Protein AF-A0A849DE37-F1 (afdb_monomer)

Radius of gyration: 48.54 Å; Cα contacts (8 Å, |Δi|>4): 69; chains: 1; bounding box: 101×63×126 Å

pLDDT: mean 85.24, std 14.38, range [48.41, 97.56]

Secondary structure (DSSP, 8-state):
--SSHHHHSTTGGGSSSSTT---PPPP---------------PPTTS------SS--EEEEE---TT----TT---EEEE-HHHHHHHHHHHHHHHHHHHHHHHHHHHHHHHHTTSS-HHHHHHHHHHHHHHHHHHHH--

Nearest PDB structures (foldseek):
  3lnn-assembly2_B  TM=8.559E-01  e=2.645E-02  Cupriavidus metallidurans CH34
  4l8j-assembly1_A-2  TM=6.903E-01  e=1.596E-02  Bacteroides eggerthii DSM 20697
  2v4d-assembly1_E  TM=7.225E-01  e=9.966E-02  Pseudomonas aeruginosa
  4dk1-assembly1_B  TM=6.544E-01  e=4.974E-02  Aggregatibacter actinomycetemcomitans
  3lnn-assembly1_A  TM=7.239E-01  e=1.652E-01  Cupriavidus metallidurans CH34

Structure (mmCIF, N/CA/C/O backbone):
data_AF-A0A849DE37-F1
#
_entry.id   AF-A0A849DE37-F1
#
loop_
_atom_site.group_PDB
_atom_site.id
_atom_site.type_symbol
_atom_site.label_atom_id
_atom_site.label_alt_id
_atom_site.label_comp_id
_atom_site.label_asym_id
_atom_site.label_entity_id
_atom_site.label_seq_id
_atom_site.pdbx_PDB_ins_code
_atom_site.Cartn_x
_atom_site.Cartn_y
_atom_site.Cartn_z
_atom_site.occupancy
_atom_site.B_iso_or_equiv
_atom_site.auth_seq_id
_atom_site.auth_comp_id
_atom_site.auth_asym_id
_atom_site.auth_atom_id
_atom_site.pdbx_PDB_model_num
ATOM 1 N N . MET A 1 1 ? 70.680 51.618 -89.857 1.00 48.41 1 MET A N 1
ATOM 2 C CA . MET A 1 1 ? 69.234 51.426 -89.588 1.00 48.41 1 MET A CA 1
ATOM 3 C C . MET A 1 1 ? 69.040 50.233 -88.655 1.00 48.41 1 MET A C 1
ATOM 5 O O . MET A 1 1 ? 68.414 49.244 -88.991 1.00 48.41 1 MET A O 1
ATOM 9 N N . THR A 1 2 ? 69.638 50.325 -87.471 1.00 51.25 2 THR A N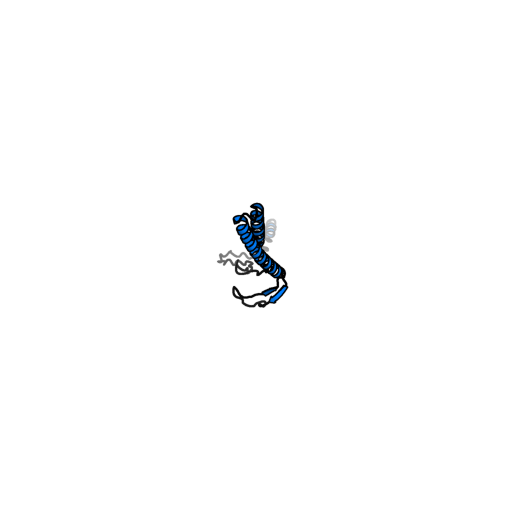 1
ATOM 10 C CA . THR A 1 2 ? 69.887 49.200 -86.547 1.00 51.25 2 THR A CA 1
ATOM 11 C C . THR A 1 2 ? 69.085 49.342 -85.247 1.00 51.25 2 THR A C 1
ATOM 13 O O . THR A 1 2 ? 69.214 48.535 -84.338 1.00 51.25 2 THR A O 1
ATOM 16 N N . LYS A 1 3 ? 68.243 50.383 -85.158 1.00 51.34 3 LYS A N 1
ATOM 17 C CA . LYS A 1 3 ? 67.526 50.782 -83.939 1.00 51.34 3 LYS A CA 1
ATOM 18 C C . LYS A 1 3 ? 66.139 50.144 -83.783 1.00 51.34 3 LYS A C 1
ATOM 20 O O . LYS A 1 3 ? 65.646 50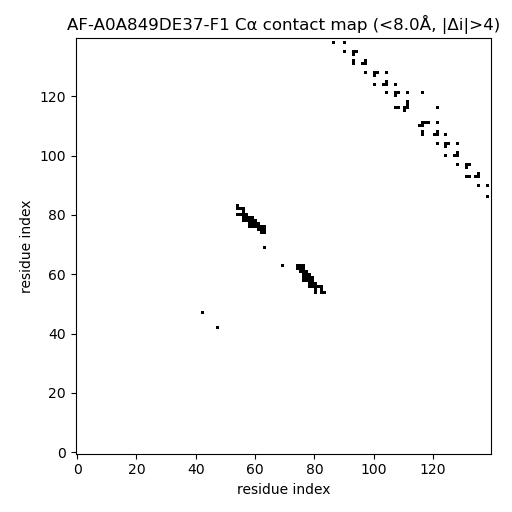.080 -82.668 1.00 51.34 3 LYS A O 1
ATOM 25 N N . TYR A 1 4 ? 65.537 49.638 -84.863 1.00 56.75 4 TYR A N 1
ATOM 2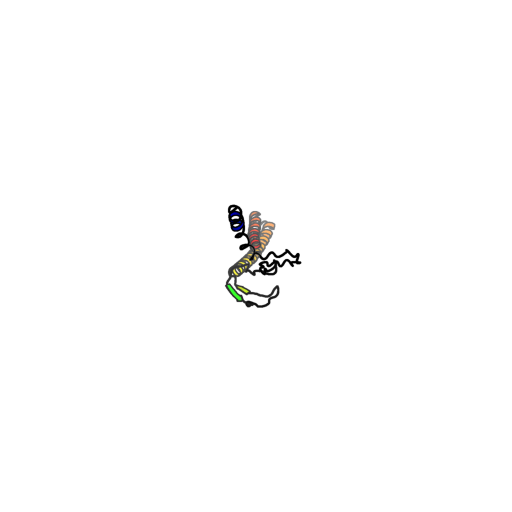6 C CA . TYR A 1 4 ? 64.184 49.060 -84.816 1.00 56.75 4 TYR A CA 1
ATOM 27 C C . TYR A 1 4 ? 64.154 47.539 -84.601 1.00 56.75 4 TYR A C 1
ATOM 29 O O . TYR A 1 4 ? 63.147 47.014 -84.141 1.00 56.75 4 TYR A O 1
ATOM 37 N N . ILE A 1 5 ? 65.260 46.830 -84.857 1.00 55.50 5 ILE A N 1
ATOM 38 C CA . ILE A 1 5 ? 65.329 45.365 -84.690 1.00 55.50 5 ILE A CA 1
ATOM 39 C C . ILE A 1 5 ? 65.444 44.974 -83.204 1.00 55.50 5 ILE A C 1
ATOM 41 O O . ILE A 1 5 ? 64.908 43.951 -82.790 1.00 55.50 5 ILE A O 1
ATOM 45 N N . LEU A 1 6 ? 66.055 45.830 -82.376 1.00 51.94 6 LEU A N 1
ATOM 46 C CA . LEU A 1 6 ? 66.204 45.615 -80.929 1.00 51.94 6 LEU A CA 1
ATOM 47 C C . LEU A 1 6 ? 64.921 45.875 -80.118 1.00 51.94 6 LEU A C 1
ATOM 49 O O . LEU A 1 6 ? 64.826 45.419 -78.984 1.00 51.94 6 LEU A O 1
ATOM 53 N N . LEU A 1 7 ? 63.927 46.572 -80.683 1.00 49.56 7 LEU A N 1
ATOM 54 C CA . LEU A 1 7 ? 62.651 46.814 -79.996 1.00 49.56 7 LEU A CA 1
ATOM 55 C C . LEU A 1 7 ? 61.659 45.648 -80.173 1.00 49.56 7 LEU A C 1
ATOM 57 O O . LEU A 1 7 ? 60.746 45.488 -79.368 1.00 49.56 7 LEU A O 1
ATOM 61 N N . LEU A 1 8 ? 61.843 44.819 -81.208 1.00 48.69 8 LEU A N 1
ATOM 62 C CA . LEU A 1 8 ? 60.926 43.722 -81.535 1.00 48.69 8 LEU A CA 1
ATOM 63 C C . LEU A 1 8 ? 61.239 42.426 -80.763 1.00 48.69 8 LEU A C 1
ATOM 65 O O . LEU A 1 8 ? 60.345 41.610 -80.552 1.00 48.69 8 LEU A O 1
ATOM 69 N N . SER A 1 9 ? 62.476 42.246 -80.285 1.00 52.31 9 SER A N 1
ATOM 70 C CA . SER A 1 9 ? 62.878 41.081 -79.479 1.00 52.31 9 SER A CA 1
ATOM 71 C C . SER A 1 9 ? 62.478 41.179 -78.002 1.00 52.31 9 SER A C 1
ATOM 73 O O . SER A 1 9 ? 62.448 40.160 -77.315 1.00 52.31 9 SER A O 1
ATOM 75 N N . LEU A 1 10 ? 62.120 42.372 -77.511 1.00 50.75 10 LEU A N 1
ATOM 76 C CA . LEU A 1 10 ? 61.727 42.580 -76.113 1.00 50.75 10 LEU A CA 1
ATOM 77 C C . LEU A 1 10 ? 60.241 42.268 -75.840 1.00 50.75 10 LEU A C 1
ATOM 79 O O . LEU A 1 10 ? 59.856 42.110 -74.686 1.00 50.75 10 LEU A O 1
ATOM 83 N N . LEU A 1 11 ? 59.404 42.141 -76.879 1.00 50.44 11 LEU A N 1
ATOM 84 C CA . LEU A 1 11 ? 57.966 41.861 -76.727 1.00 50.44 11 LEU A CA 1
ATOM 85 C C . LEU A 1 11 ? 57.599 40.366 -76.767 1.00 50.44 11 LEU A C 1
ATOM 87 O O . LEU A 1 11 ? 56.431 40.016 -76.599 1.00 50.44 11 LEU A O 1
ATOM 91 N N . PHE A 1 12 ? 58.565 39.472 -76.996 1.00 53.41 12 PHE A N 1
ATOM 92 C CA . PHE A 1 12 ? 58.291 38.050 -77.226 1.00 53.41 12 PHE A CA 1
ATOM 93 C C . PHE A 1 12 ? 58.186 37.125 -75.985 1.00 53.41 12 PHE A C 1
ATOM 95 O O . PHE A 1 12 ? 57.627 36.039 -76.150 1.00 53.41 12 PHE A O 1
ATOM 102 N N . PRO A 1 13 ? 58.610 37.465 -74.744 1.00 52.78 13 PRO A N 1
ATOM 103 C CA . PRO A 1 13 ? 58.552 36.500 -73.639 1.00 52.78 13 PRO A CA 1
ATOM 104 C C . PRO A 1 13 ? 57.200 36.433 -72.897 1.00 52.78 13 PRO A C 1
ATOM 106 O O . PRO A 1 13 ? 57.117 35.800 -71.852 1.00 52.78 13 PRO A O 1
ATOM 109 N N . LEU A 1 14 ? 56.119 37.040 -73.405 1.00 53.47 14 LEU A N 1
ATOM 110 C CA . LEU A 1 14 ? 54.811 37.052 -72.717 1.00 53.47 14 LEU A CA 1
ATOM 111 C C . LEU A 1 14 ? 53.837 35.943 -73.149 1.00 53.47 14 LEU A C 1
ATOM 113 O O . LEU A 1 14 ? 52.798 35.770 -72.518 1.00 53.47 14 LEU A O 1
ATOM 117 N N . LYS A 1 15 ? 54.148 35.159 -74.191 1.00 54.06 15 LYS A N 1
ATOM 118 C CA . LYS A 1 15 ? 53.240 34.099 -74.680 1.00 54.06 15 LYS A CA 1
ATOM 119 C C . LYS A 1 15 ? 53.456 32.716 -74.048 1.00 54.06 15 LYS A C 1
ATOM 121 O O . LYS A 1 15 ? 52.679 31.810 -74.325 1.00 54.06 15 LYS A O 1
ATOM 126 N N . GLY A 1 16 ? 54.466 32.554 -73.188 1.00 56.06 16 GLY A N 1
ATOM 127 C CA . GLY A 1 16 ? 54.824 31.263 -72.578 1.00 56.06 16 GLY A CA 1
ATOM 128 C C . GLY A 1 16 ? 54.038 30.876 -71.318 1.00 56.06 16 GLY A C 1
ATOM 129 O O . GLY A 1 16 ? 54.020 29.706 -70.963 1.00 56.06 16 GLY A O 1
ATOM 130 N N . LEU A 1 17 ? 53.358 31.822 -70.660 1.00 55.94 17 LEU A N 1
ATOM 131 C CA . LEU A 1 17 ? 52.620 31.570 -69.407 1.00 55.94 17 LEU A CA 1
ATOM 132 C C . LEU A 1 17 ? 51.120 31.283 -69.609 1.00 55.94 17 LEU A C 1
ATOM 134 O O . LEU A 1 17 ? 50.405 31.042 -68.644 1.00 55.94 17 LEU A O 1
ATOM 138 N N . ALA A 1 18 ? 50.624 31.303 -70.850 1.00 55.06 18 ALA A N 1
ATOM 139 C CA . ALA A 1 18 ? 49.194 31.151 -71.147 1.00 55.06 18 ALA A CA 1
ATOM 140 C C . ALA A 1 18 ? 48.767 29.709 -71.492 1.00 55.06 18 ALA A C 1
ATOM 142 O O . ALA A 1 18 ? 47.582 29.450 -71.676 1.00 55.06 18 ALA A O 1
ATOM 143 N N . SER A 1 19 ? 49.715 28.772 -71.605 1.00 57.75 19 SER A N 1
ATOM 144 C CA . SER A 1 19 ? 49.462 27.419 -72.131 1.00 57.75 19 SER A CA 1
ATOM 145 C C . SER A 1 19 ? 48.909 26.424 -71.104 1.00 57.75 19 SER A C 1
ATOM 147 O O . SER A 1 19 ? 48.556 25.309 -71.483 1.00 57.75 19 SER A O 1
ATOM 149 N N . GLU A 1 20 ? 48.832 26.787 -69.824 1.00 62.59 20 GLU A N 1
ATOM 150 C CA . GLU A 1 20 ? 48.420 25.862 -68.757 1.00 62.59 20 GLU A CA 1
ATOM 151 C C . GLU A 1 20 ? 47.175 26.343 -68.000 1.00 62.59 20 GLU A C 1
ATOM 153 O O . GLU A 1 20 ? 46.907 25.941 -66.873 1.00 62.59 20 GLU A O 1
ATOM 158 N N . ILE A 1 21 ? 46.372 27.206 -68.629 1.00 68.50 21 ILE A N 1
ATOM 159 C CA . ILE A 1 21 ? 45.075 27.611 -68.086 1.00 68.50 21 ILE A CA 1
ATOM 160 C C . ILE A 1 21 ? 43.992 26.895 -68.890 1.00 68.50 21 ILE A C 1
ATOM 162 O O . ILE A 1 21 ? 43.605 27.329 -69.975 1.00 68.50 21 ILE A O 1
ATOM 166 N N . LYS A 1 22 ? 43.498 25.771 -68.359 1.00 74.00 22 LYS A N 1
ATOM 167 C CA . LYS A 1 22 ? 42.270 25.145 -68.861 1.00 74.00 22 LYS A CA 1
ATOM 168 C C . LYS A 1 22 ? 41.085 26.032 -68.490 1.00 74.00 22 LYS A C 1
ATOM 170 O O . LYS A 1 22 ? 40.665 26.068 -67.338 1.00 74.00 22 LYS A O 1
ATOM 175 N N . ILE A 1 23 ? 40.566 26.760 -69.474 1.00 75.50 23 ILE A N 1
ATOM 176 C CA . ILE A 1 23 ? 39.329 27.529 -69.339 1.00 75.50 23 ILE A CA 1
ATOM 177 C C . ILE A 1 23 ? 38.171 26.613 -69.742 1.00 75.50 23 ILE A C 1
ATOM 179 O O . ILE A 1 23 ? 37.988 26.319 -70.923 1.00 75.50 23 ILE A O 1
ATOM 183 N N . GLU A 1 24 ? 37.403 26.153 -68.757 1.00 80.31 24 GLU A N 1
ATOM 184 C CA . GLU A 1 24 ? 36.171 25.389 -68.969 1.00 80.31 24 GLU A CA 1
ATOM 185 C C . GLU A 1 24 ? 34.947 26.295 -68.768 1.00 80.31 24 GLU A C 1
ATOM 187 O O . GLU A 1 24 ? 34.933 27.167 -67.897 1.00 80.31 24 GLU A O 1
ATOM 192 N N . HIS A 1 25 ? 33.921 26.116 -69.604 1.00 82.00 25 HIS A N 1
ATOM 193 C CA . HIS A 1 25 ? 32.685 26.896 -69.529 1.00 82.00 25 HIS A CA 1
ATOM 194 C C . HIS A 1 25 ? 31.751 26.303 -68.468 1.00 82.00 25 HIS A C 1
ATOM 196 O O . HIS A 1 25 ? 31.584 25.088 -68.388 1.00 82.00 25 HIS A O 1
ATOM 202 N N . ALA A 1 26 ? 31.122 27.159 -67.660 1.00 82.56 26 ALA A N 1
ATOM 203 C CA . ALA A 1 26 ? 30.179 26.720 -66.638 1.00 82.56 26 ALA A CA 1
ATOM 204 C C . ALA A 1 26 ? 28.914 26.119 -67.277 1.00 82.56 26 ALA A C 1
ATOM 206 O O . ALA A 1 26 ? 28.202 26.796 -68.019 1.00 82.56 26 ALA A O 1
ATOM 207 N N . GLU A 1 27 ? 28.613 24.861 -66.956 1.00 84.69 27 GLU A N 1
ATOM 208 C CA . GLU A 1 27 ? 27.393 24.174 -67.385 1.00 84.69 27 GLU A CA 1
ATOM 209 C C . GLU A 1 27 ? 26.374 24.113 -66.242 1.00 84.69 27 GLU A C 1
ATOM 211 O O . GLU A 1 27 ? 26.685 23.684 -65.128 1.00 84.69 27 GLU A O 1
ATOM 216 N N . LEU A 1 28 ? 25.127 24.495 -66.523 1.00 80.94 28 LEU A N 1
ATOM 217 C CA . LEU A 1 28 ? 24.021 24.337 -65.580 1.00 80.94 28 LEU A CA 1
ATOM 218 C C . LEU A 1 28 ? 23.601 22.863 -65.525 1.00 80.94 28 LEU A C 1
ATOM 220 O O . LEU A 1 28 ? 22.909 22.370 -66.414 1.00 80.94 28 LEU A O 1
ATOM 224 N N . LYS A 1 29 ? 24.010 22.160 -64.466 1.00 84.69 29 LYS A N 1
ATOM 225 C CA . LYS A 1 29 ? 23.594 20.778 -64.182 1.00 84.69 29 LYS A CA 1
ATOM 226 C C . LYS A 1 29 ? 22.573 20.761 -63.041 1.00 84.69 29 LYS A C 1
ATOM 228 O O . LYS A 1 29 ? 22.788 21.445 -62.037 1.00 84.69 29 LYS A O 1
ATOM 233 N N . PRO A 1 30 ? 21.470 19.998 -63.149 1.00 77.88 30 PRO A N 1
ATOM 234 C CA . PRO A 1 30 ? 20.517 19.872 -62.056 1.00 77.88 30 PRO A CA 1
ATOM 235 C C . PRO A 1 30 ? 21.178 19.128 -60.891 1.00 77.88 30 PRO A C 1
ATOM 237 O O . PRO A 1 30 ? 21.516 17.951 -60.996 1.00 77.88 30 PRO A O 1
ATOM 240 N N . LEU A 1 31 ? 21.375 19.825 -59.774 1.00 79.75 31 LEU A N 1
ATOM 241 C CA . LEU A 1 31 ? 21.894 19.241 -58.541 1.00 79.75 31 LEU A CA 1
ATOM 242 C C . LEU A 1 31 ? 20.722 18.844 -57.641 1.00 79.75 31 LEU A C 1
ATOM 244 O O . LEU A 1 31 ? 19.942 19.694 -57.207 1.00 79.75 31 LEU A O 1
ATOM 248 N N . GLY A 1 32 ? 20.612 17.555 -57.325 1.00 77.31 32 GLY A N 1
ATOM 249 C CA . GLY A 1 32 ? 19.772 17.098 -56.222 1.00 77.31 32 GLY A CA 1
ATOM 250 C C . GLY A 1 32 ? 20.408 17.523 -54.900 1.00 77.31 32 GLY A C 1
ATOM 251 O O . GLY A 1 32 ? 21.559 17.185 -54.630 1.00 77.31 32 GLY A O 1
ATOM 252 N N . LYS A 1 33 ? 19.690 18.281 -54.067 1.00 81.62 33 LYS A N 1
ATOM 253 C CA . LYS A 1 33 ? 20.174 18.631 -52.726 1.00 81.62 33 LYS A CA 1
ATOM 254 C C . LYS A 1 33 ? 20.086 17.395 -51.833 1.00 81.62 33 LYS A C 1
ATOM 256 O O . LYS A 1 33 ? 18.995 17.014 -51.422 1.00 81.62 33 LYS A O 1
ATOM 261 N N . VAL A 1 34 ? 21.226 16.783 -51.529 1.00 82.25 34 VAL A N 1
ATOM 262 C CA . VAL A 1 34 ? 21.326 15.735 -50.506 1.00 82.25 34 VAL A CA 1
ATOM 263 C C . VAL A 1 34 ? 21.705 16.406 -49.192 1.00 82.25 34 VAL A C 1
ATOM 265 O O . VAL A 1 34 ? 22.770 17.009 -49.092 1.00 82.25 34 VAL A O 1
ATOM 268 N N . ILE A 1 35 ? 20.827 16.325 -48.194 1.00 83.19 35 ILE A N 1
ATOM 269 C CA . ILE A 1 35 ? 21.095 16.833 -46.846 1.00 83.19 35 ILE A CA 1
ATOM 270 C C . ILE A 1 35 ? 21.323 15.625 -45.942 1.00 83.19 35 ILE A C 1
ATOM 272 O O . ILE A 1 35 ? 20.431 14.796 -45.777 1.00 83.19 35 ILE A O 1
ATOM 276 N N . GLN A 1 36 ? 22.520 15.521 -45.370 1.00 87.25 36 GLN A N 1
ATOM 277 C CA . GLN A 1 36 ? 22.828 14.546 -44.328 1.00 87.25 36 GLN A CA 1
ATOM 278 C C . GLN A 1 36 ? 22.681 15.227 -42.971 1.00 87.25 36 GLN A C 1
ATOM 280 O O . GLN A 1 36 ? 23.309 16.253 -42.713 1.00 87.25 36 GLN A O 1
ATOM 285 N N . THR A 1 37 ? 21.833 14.670 -42.113 1.00 89.75 37 THR A N 1
ATOM 286 C CA . THR A 1 37 ? 21.598 15.189 -40.764 1.00 89.75 37 THR A CA 1
ATOM 287 C C . THR A 1 37 ? 21.854 14.103 -39.738 1.00 89.75 37 THR A C 1
ATOM 289 O O . THR A 1 37 ? 21.472 12.951 -39.943 1.00 89.75 37 THR A O 1
ATOM 292 N N . ASN A 1 38 ? 22.419 14.485 -38.599 1.00 92.38 38 ASN A N 1
ATOM 293 C CA . ASN A 1 38 ? 22.473 13.605 -37.440 1.00 92.38 38 ASN A CA 1
ATOM 294 C C . ASN A 1 38 ? 21.065 13.446 -36.858 1.00 92.38 38 ASN A C 1
ATOM 296 O O . ASN A 1 38 ? 20.311 14.415 -36.775 1.00 92.38 38 ASN A O 1
ATOM 300 N N . ALA A 1 39 ? 20.727 12.235 -36.435 1.00 88.88 39 ALA A N 1
ATOM 301 C CA . ALA A 1 39 ? 19.465 11.935 -35.777 1.00 88.88 39 ALA A CA 1
ATOM 302 C C . ALA A 1 39 ? 19.703 10.968 -34.618 1.00 88.88 39 ALA A C 1
ATOM 304 O O . ALA A 1 39 ? 20.639 10.168 -34.641 1.00 88.88 39 ALA A O 1
ATOM 305 N N . GLN A 1 40 ? 18.833 11.033 -33.615 1.00 89.94 40 GLN A N 1
ATOM 306 C CA . GLN A 1 40 ? 18.813 10.099 -32.499 1.00 89.94 40 GLN A CA 1
ATOM 307 C C . GLN A 1 40 ? 17.420 9.488 -32.394 1.00 89.94 40 GLN A C 1
ATOM 309 O O . GLN A 1 40 ? 16.419 10.201 -32.431 1.00 89.94 40 GLN A O 1
ATOM 314 N N . ILE A 1 41 ? 17.361 8.165 -32.243 1.00 87.06 41 ILE A N 1
ATOM 315 C CA . ILE A 1 41 ? 16.108 7.475 -31.944 1.00 87.06 41 ILE A CA 1
ATOM 316 C C . ILE A 1 41 ? 15.743 7.797 -30.496 1.00 87.06 41 ILE A C 1
ATOM 318 O O . ILE A 1 41 ? 16.474 7.444 -29.569 1.00 87.06 41 ILE A O 1
ATOM 322 N N . THR A 1 42 ? 14.617 8.475 -30.304 1.00 86.69 42 THR A N 1
ATOM 323 C CA . THR A 1 42 ? 14.056 8.774 -28.986 1.00 86.69 42 THR A CA 1
ATOM 324 C C . THR A 1 42 ? 12.733 8.038 -28.810 1.00 86.69 42 THR A C 1
ATOM 326 O O . THR A 1 42 ? 12.009 7.771 -29.769 1.00 86.69 42 THR A O 1
ATOM 329 N N . GLN A 1 43 ? 12.419 7.667 -27.570 1.00 83.88 43 GLN A N 1
ATOM 330 C CA . GLN A 1 43 ? 11.102 7.129 -27.239 1.00 83.88 43 GLN A CA 1
ATOM 331 C C . GLN A 1 43 ? 10.105 8.277 -27.090 1.00 83.88 43 GLN A C 1
ATOM 333 O O . GLN A 1 43 ? 10.410 9.286 -26.452 1.00 83.88 43 GLN A O 1
ATOM 338 N N . LEU A 1 44 ? 8.906 8.112 -27.654 1.00 85.94 44 LEU A N 1
ATOM 339 C CA . LEU A 1 44 ? 7.838 9.092 -27.477 1.00 85.94 44 LEU A CA 1
ATOM 340 C C . LEU A 1 44 ? 7.376 9.131 -26.007 1.00 85.94 44 LEU A C 1
ATOM 342 O O . LEU A 1 44 ? 7.382 8.093 -25.330 1.00 85.94 44 LEU A O 1
ATOM 346 N N . PRO A 1 45 ? 6.919 10.297 -25.516 1.00 76.94 45 PRO A N 1
ATOM 347 C CA . PRO A 1 45 ? 6.291 10.407 -24.204 1.00 76.94 45 PRO A CA 1
ATOM 348 C C . PRO A 1 45 ? 5.165 9.374 -24.043 1.00 76.94 45 PRO A C 1
ATOM 350 O O . PRO A 1 45 ? 4.316 9.230 -24.920 1.00 76.94 45 PRO A O 1
ATOM 353 N N . GLY A 1 46 ? 5.177 8.625 -22.938 1.00 79.00 46 GLY A N 1
ATOM 354 C CA . GLY A 1 46 ? 4.186 7.580 -22.646 1.00 79.00 46 GLY A CA 1
ATOM 355 C C . GLY A 1 46 ? 4.528 6.171 -23.148 1.00 79.00 46 GLY A C 1
ATOM 356 O O . GLY A 1 46 ? 3.860 5.226 -22.743 1.00 79.00 46 GLY A O 1
ATOM 357 N N . GLN A 1 47 ? 5.579 5.991 -23.961 1.00 82.75 47 GLN A N 1
ATOM 358 C CA . GLN A 1 47 ? 6.060 4.649 -24.345 1.00 82.75 47 GLN A CA 1
ATOM 359 C C . GLN A 1 47 ? 7.043 4.036 -23.338 1.00 82.75 47 GLN A C 1
ATOM 361 O O . GLN A 1 47 ? 7.276 2.829 -23.357 1.00 82.75 47 GLN A O 1
ATOM 366 N N . LYS A 1 48 ? 7.615 4.857 -22.450 1.00 84.88 48 LYS A N 1
ATOM 367 C CA . LYS A 1 48 ? 8.473 4.427 -21.343 1.00 84.88 48 LYS A CA 1
ATOM 368 C C . LYS A 1 48 ? 7.830 4.838 -20.029 1.00 84.88 48 LYS A C 1
ATOM 370 O O . LYS A 1 48 ? 7.449 5.996 -19.866 1.00 84.88 48 LYS A O 1
ATOM 375 N N . GLN A 1 49 ? 7.756 3.900 -19.092 1.00 84.38 49 GLN A N 1
ATOM 376 C CA . GLN A 1 49 ? 7.289 4.161 -17.741 1.00 84.38 49 GLN A CA 1
ATOM 377 C C . GLN A 1 49 ? 8.243 3.535 -16.734 1.00 84.38 49 GLN A C 1
ATOM 379 O O . GLN A 1 49 ? 8.693 2.403 -16.904 1.00 84.38 49 GLN A O 1
ATOM 384 N N . GLU A 1 50 ? 8.554 4.296 -15.694 1.00 87.88 50 GLU A N 1
ATOM 385 C CA . GLU A 1 50 ? 9.298 3.810 -14.544 1.00 87.88 50 GLU A CA 1
ATOM 386 C C . GLU A 1 50 ? 8.306 3.304 -13.496 1.00 87.88 50 GLU A C 1
ATOM 388 O O . GLU A 1 50 ? 7.335 3.987 -13.161 1.00 87.88 50 GLU A O 1
ATOM 393 N N . VAL A 1 51 ? 8.517 2.076 -13.023 1.00 88.44 51 VAL A N 1
ATOM 394 C CA . VAL A 1 51 ? 7.684 1.459 -11.989 1.00 88.44 51 VAL A CA 1
ATOM 395 C C . VAL A 1 51 ? 8.426 1.578 -10.670 1.00 88.44 51 VAL A C 1
ATOM 397 O O . VAL A 1 51 ? 9.468 0.955 -10.484 1.00 88.44 51 VAL A O 1
ATOM 400 N N . VAL A 1 52 ? 7.871 2.372 -9.761 1.00 89.69 52 VAL A N 1
ATOM 401 C CA . VAL A 1 52 ? 8.434 2.612 -8.431 1.00 89.69 52 VAL A CA 1
ATOM 402 C C . VAL A 1 52 ? 7.496 2.085 -7.354 1.00 89.69 52 VAL A C 1
ATOM 404 O O . VAL A 1 52 ? 6.272 2.102 -7.509 1.00 89.69 52 VAL A O 1
ATOM 407 N N . SER A 1 53 ? 8.068 1.618 -6.246 1.00 90.00 53 SER A N 1
ATOM 408 C CA . SER A 1 53 ? 7.272 1.264 -5.073 1.00 90.00 53 SER A CA 1
ATOM 409 C C . SER A 1 53 ? 6.742 2.520 -4.389 1.00 90.00 53 SER A C 1
ATOM 411 O O . SER A 1 53 ? 7.456 3.512 -4.265 1.00 90.00 53 SER A O 1
ATOM 413 N N . ARG A 1 54 ? 5.500 2.461 -3.896 1.00 88.69 54 ARG A N 1
ATOM 414 C CA . ARG A 1 54 ? 4.908 3.528 -3.071 1.00 88.69 54 ARG A CA 1
ATOM 415 C C . ARG A 1 54 ? 5.423 3.520 -1.634 1.00 88.69 54 ARG A C 1
ATOM 417 O O . ARG A 1 54 ? 5.366 4.550 -0.976 1.00 88.69 54 ARG A O 1
ATOM 424 N N . LEU A 1 55 ? 5.866 2.359 -1.156 1.00 88.81 55 LEU A N 1
ATOM 425 C CA . LEU A 1 55 ? 6.340 2.145 0.208 1.00 88.81 55 LEU A CA 1
ATOM 426 C C . LEU A 1 55 ? 7.728 1.517 0.193 1.00 88.81 55 LEU A C 1
ATOM 428 O O . LEU A 1 55 ? 8.080 0.755 -0.713 1.00 88.81 55 LEU A O 1
ATOM 432 N N . SER A 1 56 ? 8.503 1.821 1.226 1.00 88.56 56 SER A N 1
ATOM 433 C CA . SER A 1 56 ? 9.794 1.182 1.443 1.00 88.56 56 SER A CA 1
ATOM 434 C C . SER A 1 56 ? 9.613 -0.262 1.927 1.00 88.56 56 SER A C 1
ATOM 436 O O . SER A 1 56 ? 8.608 -0.605 2.561 1.00 88.56 56 SER A O 1
ATOM 438 N N . GLY A 1 57 ? 10.571 -1.131 1.609 1.00 90.50 57 GLY A N 1
ATOM 439 C CA . GLY A 1 57 ? 10.502 -2.529 2.015 1.00 90.50 57 GLY A CA 1
ATOM 440 C C . GLY A 1 57 ? 11.585 -3.411 1.409 1.00 90.50 57 GLY A C 1
ATOM 441 O O . GLY A 1 57 ? 12.441 -2.954 0.652 1.00 90.50 57 GLY A O 1
ATOM 442 N N . HIS A 1 58 ? 11.527 -4.690 1.763 1.00 92.38 58 HIS A N 1
ATOM 443 C CA . HIS A 1 58 ? 12.395 -5.734 1.242 1.00 92.38 58 HIS A CA 1
ATOM 444 C C . HIS A 1 58 ? 11.768 -6.385 0.006 1.00 92.38 58 HIS A C 1
ATOM 446 O O . HIS A 1 58 ? 10.584 -6.712 0.009 1.00 92.38 58 HIS A O 1
ATOM 452 N N . LEU A 1 59 ? 12.556 -6.576 -1.051 1.00 91.31 59 LEU A N 1
ATOM 453 C CA . LEU A 1 59 ? 12.109 -7.260 -2.262 1.00 91.31 59 LEU A CA 1
ATOM 454 C C . LEU A 1 59 ? 12.057 -8.773 -2.004 1.00 91.31 59 LEU A C 1
ATOM 456 O O . LEU A 1 59 ? 13.102 -9.402 -1.886 1.00 91.31 59 LEU A O 1
ATOM 460 N N . GLU A 1 60 ? 10.861 -9.355 -1.939 1.00 93.06 60 GLU A N 1
ATOM 461 C CA . GLU A 1 60 ? 10.696 -10.799 -1.713 1.00 93.06 60 GLU A CA 1
ATOM 462 C C . GLU A 1 60 ? 10.801 -11.597 -3.009 1.00 93.06 60 GLU A C 1
ATOM 464 O O . GLU A 1 60 ? 11.380 -12.681 -3.046 1.00 93.06 60 GLU A O 1
ATOM 469 N N . ALA A 1 61 ? 10.215 -11.068 -4.083 1.00 91.94 61 ALA A N 1
ATOM 470 C CA . ALA A 1 61 ? 10.156 -11.754 -5.361 1.00 91.94 61 ALA A CA 1
ATOM 471 C C . ALA A 1 61 ? 10.164 -10.769 -6.525 1.00 91.94 61 ALA A C 1
ATOM 473 O O . ALA A 1 61 ? 9.586 -9.680 -6.454 1.00 91.94 61 ALA A O 1
ATOM 474 N N . TYR A 1 62 ? 10.782 -11.201 -7.620 1.00 93.19 62 TYR A N 1
ATOM 475 C CA . TYR A 1 62 ? 10.816 -10.504 -8.896 1.00 93.19 62 TYR A CA 1
ATOM 476 C C . TYR A 1 62 ? 10.285 -11.454 -9.974 1.00 93.19 62 TYR A C 1
ATOM 478 O O . TYR A 1 62 ? 10.753 -12.584 -10.092 1.00 93.19 62 TYR A O 1
ATOM 486 N N . PHE A 1 63 ? 9.269 -11.022 -10.716 1.00 92.75 63 PHE A N 1
ATOM 487 C CA . PHE A 1 63 ? 8.495 -11.871 -11.632 1.00 92.75 63 PHE A CA 1
ATOM 488 C C . PHE A 1 63 ? 8.790 -11.601 -13.108 1.00 92.75 63 PHE A C 1
ATOM 490 O O . PHE A 1 63 ? 8.249 -12.282 -13.976 1.00 92.75 63 PHE A O 1
ATOM 497 N N . VAL A 1 64 ? 9.621 -10.600 -13.397 1.00 93.62 64 VAL A N 1
ATOM 498 C CA . VAL A 1 64 ? 9.962 -10.192 -14.761 1.00 93.62 64 VAL A CA 1
ATOM 499 C C . VAL A 1 64 ? 11.459 -10.326 -14.994 1.00 93.62 64 VAL A C 1
ATOM 501 O O . VAL A 1 64 ? 12.248 -10.199 -14.068 1.00 93.62 64 VAL A O 1
ATOM 504 N N . THR A 1 65 ? 11.886 -10.580 -16.222 1.00 93.44 65 THR A N 1
ATOM 505 C CA . THR A 1 65 ? 13.308 -10.580 -16.586 1.00 93.44 65 THR A CA 1
ATOM 506 C C . THR A 1 65 ? 13.614 -9.459 -17.576 1.00 93.44 65 THR A C 1
ATOM 508 O O . THR A 1 65 ? 12.732 -9.052 -18.338 1.00 93.44 65 THR A O 1
ATOM 511 N N . PRO A 1 66 ? 14.858 -8.950 -17.625 1.00 90.94 66 PRO A N 1
ATOM 512 C CA . PRO A 1 66 ? 15.248 -7.980 -18.643 1.00 90.94 66 PRO A CA 1
ATOM 513 C C . PRO A 1 66 ? 14.937 -8.492 -20.057 1.00 90.94 66 PRO A C 1
ATOM 515 O O . PRO A 1 66 ? 15.255 -9.629 -20.396 1.00 90.94 66 PRO A O 1
ATOM 518 N N . GLY A 1 67 ? 14.284 -7.659 -20.871 1.00 90.88 67 GLY A N 1
ATOM 519 C CA . GLY A 1 67 ? 13.867 -8.009 -22.235 1.00 90.88 67 GLY A CA 1
ATOM 520 C C . GLY A 1 67 ? 12.562 -8.809 -22.341 1.00 90.88 67 GLY A C 1
ATOM 521 O O . GLY A 1 67 ? 12.090 -9.041 -23.452 1.00 90.88 67 GLY A O 1
ATOM 522 N N . GLN A 1 68 ? 11.945 -9.199 -21.221 1.00 92.69 68 GLN A N 1
ATOM 523 C CA . GLN A 1 68 ? 10.642 -9.861 -21.230 1.00 92.69 68 GLN A CA 1
ATOM 524 C C . GLN A 1 68 ? 9.538 -8.899 -21.683 1.00 92.69 68 GLN A C 1
ATOM 526 O O . GLN A 1 68 ? 9.455 -7.757 -21.230 1.00 92.69 68 GLN A O 1
ATOM 531 N N . HIS A 1 69 ? 8.654 -9.381 -22.556 1.00 92.50 69 HIS A N 1
ATOM 532 C CA . HIS A 1 69 ? 7.450 -8.647 -22.925 1.00 92.50 69 HIS A CA 1
ATOM 533 C C . HIS A 1 69 ? 6.411 -8.746 -21.802 1.00 92.50 69 HIS A C 1
ATOM 535 O O . HIS A 1 69 ? 6.066 -9.848 -21.374 1.00 92.50 69 HIS A O 1
ATOM 541 N N . VAL A 1 70 ? 5.908 -7.601 -21.345 1.00 92.25 70 VAL A N 1
ATOM 542 C CA . VAL A 1 70 ? 4.915 -7.497 -20.266 1.00 92.25 70 VAL A CA 1
ATOM 543 C C . VAL A 1 70 ? 3.716 -6.680 -20.726 1.00 92.25 70 VAL A C 1
ATOM 545 O O . VAL A 1 70 ? 3.834 -5.790 -21.571 1.00 92.25 70 VAL A O 1
ATOM 548 N N . LYS A 1 71 ? 2.550 -6.972 -20.159 1.00 92.88 71 LYS A N 1
ATOM 549 C CA . LYS A 1 71 ? 1.304 -6.240 -20.380 1.00 92.88 71 LYS A CA 1
ATOM 550 C C . LYS A 1 71 ? 0.976 -5.373 -19.168 1.00 92.88 71 LYS A C 1
ATOM 552 O O . LYS A 1 71 ? 1.449 -5.585 -18.052 1.00 92.88 71 LYS A O 1
ATOM 557 N N . LYS A 1 72 ? 0.127 -4.367 -19.385 1.00 90.12 72 LYS A N 1
ATOM 558 C CA . LYS A 1 72 ? -0.369 -3.515 -18.300 1.00 90.12 72 LYS A CA 1
ATOM 559 C C . LYS A 1 72 ? -1.123 -4.369 -17.276 1.00 90.12 72 LYS A C 1
ATOM 561 O O . LYS A 1 72 ? -2.101 -5.020 -17.628 1.00 90.12 72 LYS A O 1
ATOM 566 N N . GLY A 1 73 ? -0.698 -4.289 -16.017 1.00 91.06 73 GLY A N 1
ATOM 567 C CA . GLY A 1 73 ? -1.287 -5.038 -14.904 1.00 91.06 73 GLY A CA 1
ATOM 568 C C . GLY A 1 73 ? -0.521 -6.306 -14.524 1.00 91.06 73 GLY A C 1
ATOM 569 O O . GLY A 1 73 ? -0.841 -6.897 -13.494 1.00 91.06 73 GLY A O 1
ATOM 570 N N . AS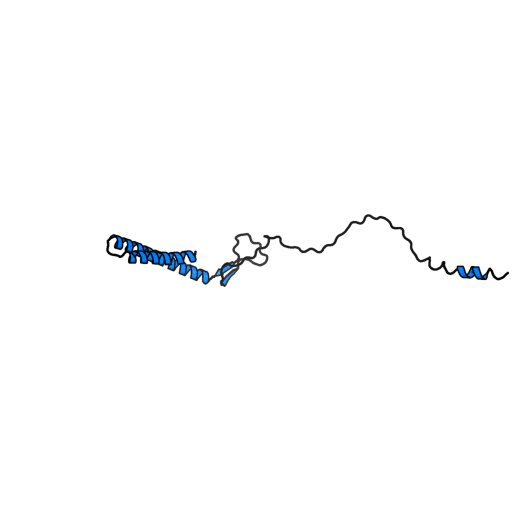P A 1 74 ? 0.501 -6.695 -15.290 1.00 92.25 74 ASP A N 1
ATOM 571 C CA . ASP A 1 74 ? 1.351 -7.824 -14.922 1.00 92.25 74 ASP A CA 1
ATOM 572 C C . ASP A 1 74 ? 2.114 -7.526 -13.625 1.00 92.25 74 ASP A C 1
ATOM 574 O O . ASP A 1 74 ? 2.605 -6.416 -13.394 1.00 92.25 74 ASP A O 1
ATOM 578 N N . LYS A 1 75 ? 2.212 -8.538 -12.760 1.00 92.12 75 LYS A N 1
ATOM 579 C CA . LYS A 1 75 ? 2.975 -8.441 -11.515 1.00 92.12 75 LYS A CA 1
ATOM 580 C C . LYS A 1 75 ? 4.460 -8.384 -11.851 1.00 92.12 75 LYS A C 1
ATOM 582 O O . LYS A 1 75 ? 4.975 -9.282 -12.506 1.00 92.12 75 LYS A O 1
ATOM 587 N N . THR A 1 76 ? 5.143 -7.351 -11.372 1.00 92.06 76 THR A N 1
ATOM 588 C CA . THR A 1 76 ? 6.585 -7.166 -11.587 1.00 92.06 76 THR A CA 1
ATOM 589 C C . THR A 1 76 ? 7.399 -7.627 -10.386 1.00 92.06 76 THR A C 1
ATOM 591 O O . THR A 1 76 ? 8.383 -8.343 -10.548 1.00 92.06 76 THR A O 1
ATOM 594 N N . ALA A 1 77 ? 6.974 -7.257 -9.179 1.00 92.12 77 ALA A N 1
ATOM 595 C CA . ALA A 1 77 ? 7.672 -7.546 -7.937 1.00 92.12 77 ALA A CA 1
ATOM 596 C C . ALA A 1 77 ? 6.710 -7.616 -6.746 1.00 92.12 77 ALA A C 1
ATOM 598 O O . ALA A 1 77 ? 5.637 -7.009 -6.768 1.00 92.12 77 ALA A O 1
ATOM 599 N N . VAL A 1 78 ? 7.119 -8.324 -5.694 1.00 93.50 78 VAL A N 1
ATOM 600 C CA . VAL A 1 78 ? 6.488 -8.279 -4.368 1.00 93.50 78 VAL A CA 1
ATOM 601 C C . VAL A 1 78 ? 7.483 -7.687 -3.380 1.00 93.50 78 VAL A C 1
ATOM 603 O O . VAL A 1 78 ? 8.648 -8.084 -3.339 1.00 93.50 78 VAL A O 1
ATOM 606 N N . ILE A 1 79 ? 7.008 -6.710 -2.610 1.00 93.44 79 ILE A N 1
ATOM 607 C CA . ILE A 1 79 ? 7.797 -5.976 -1.625 1.00 93.44 79 ILE A CA 1
ATOM 608 C C . ILE A 1 79 ? 7.137 -6.161 -0.262 1.00 93.44 79 ILE A C 1
ATOM 610 O O . ILE A 1 79 ? 5.995 -5.747 -0.061 1.00 93.44 79 ILE A O 1
ATOM 614 N N . ALA A 1 80 ? 7.871 -6.744 0.679 1.00 91.19 80 ALA A N 1
ATOM 615 C CA . ALA A 1 80 ? 7.487 -6.794 2.078 1.00 91.19 80 ALA A CA 1
ATOM 616 C C . ALA A 1 80 ? 7.803 -5.463 2.755 1.00 91.19 80 ALA A C 1
ATOM 618 O O . ALA A 1 80 ? 8.967 -5.084 2.907 1.00 91.19 80 ALA A O 1
ATOM 619 N N . SER A 1 81 ? 6.763 -4.754 3.186 1.00 93.31 81 SER A N 1
ATOM 620 C CA . SER A 1 81 ? 6.894 -3.477 3.883 1.00 93.31 81 SER A CA 1
ATOM 621 C C . SER A 1 81 ? 6.546 -3.627 5.362 1.00 93.31 81 SER A C 1
ATOM 623 O O . SER A 1 81 ? 5.406 -3.921 5.721 1.00 93.31 81 SER A O 1
ATOM 625 N N . ILE A 1 82 ? 7.531 -3.384 6.230 1.00 91.75 82 ILE A N 1
ATOM 626 C CA . ILE A 1 82 ? 7.324 -3.333 7.687 1.00 91.75 82 ILE A CA 1
ATOM 627 C C . ILE A 1 82 ? 6.399 -2.164 8.049 1.00 91.75 82 ILE A C 1
ATOM 629 O O . ILE A 1 82 ? 5.569 -2.283 8.948 1.00 91.75 82 ILE A O 1
ATOM 633 N N . GLU A 1 83 ? 6.514 -1.052 7.323 1.00 91.12 83 GLU A N 1
ATOM 634 C CA . GLU A 1 83 ? 5.680 0.135 7.500 1.00 91.12 83 GLU A CA 1
ATOM 635 C C . GLU A 1 83 ? 4.200 -0.184 7.263 1.00 91.12 83 GLU A C 1
ATOM 637 O O . GLU A 1 83 ? 3.369 0.105 8.123 1.00 91.12 83 GLU A O 1
ATOM 642 N N . LEU A 1 84 ? 3.876 -0.884 6.169 1.00 91.69 84 LEU A N 1
ATOM 643 C CA . LEU A 1 84 ? 2.504 -1.312 5.889 1.00 91.69 84 LEU A CA 1
ATOM 644 C C . LEU A 1 84 ? 1.956 -2.242 6.980 1.00 91.69 84 LEU A C 1
ATOM 646 O O . LEU A 1 84 ? 0.811 -2.087 7.411 1.00 91.69 84 LEU A O 1
ATOM 650 N N . SER A 1 85 ? 2.770 -3.186 7.458 1.00 91.69 85 SER A N 1
ATOM 651 C CA . SER A 1 85 ? 2.392 -4.081 8.558 1.00 91.69 85 SER A CA 1
ATOM 652 C C . SER A 1 85 ? 2.088 -3.305 9.841 1.00 91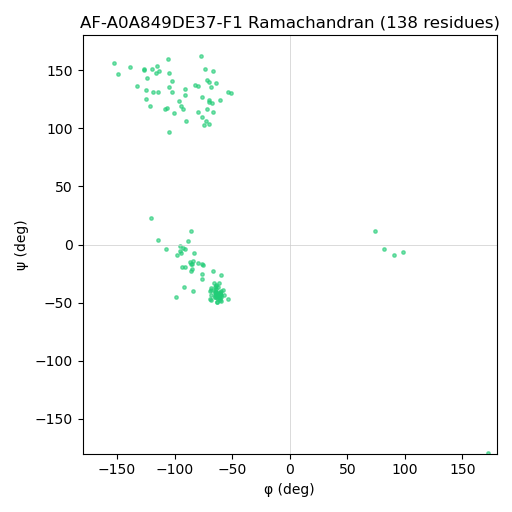.69 85 SER A C 1
ATOM 654 O O . SER A 1 85 ? 1.083 -3.573 10.500 1.00 91.69 85 SER A O 1
ATOM 656 N N . LYS A 1 86 ? 2.908 -2.299 10.172 1.00 92.56 86 LYS A N 1
ATOM 657 C CA . LYS A 1 86 ? 2.693 -1.416 11.324 1.00 92.56 86 LYS A CA 1
ATOM 658 C C . LYS A 1 86 ? 1.404 -0.605 11.175 1.00 92.56 86 LYS A C 1
ATOM 660 O O . LYS A 1 86 ? 0.576 -0.639 12.081 1.00 92.56 86 LYS A O 1
ATOM 665 N N . MET A 1 87 ? 1.195 0.047 10.031 1.00 92.00 87 MET A N 1
ATOM 666 C CA . MET A 1 87 ? -0.030 0.809 9.750 1.00 92.00 87 MET A CA 1
ATOM 667 C C . MET A 1 87 ? -1.280 -0.072 9.843 1.00 92.00 87 MET A C 1
ATOM 669 O O . MET A 1 87 ? -2.298 0.349 10.383 1.00 92.00 87 MET A O 1
ATOM 673 N N . THR A 1 88 ? -1.198 -1.317 9.366 1.00 92.38 88 THR A N 1
ATOM 674 C CA . THR A 1 88 ? -2.306 -2.281 9.434 1.00 92.38 88 THR A CA 1
ATOM 675 C C . THR A 1 88 ? -2.639 -2.646 10.881 1.00 92.38 88 THR A C 1
ATOM 677 O O . THR A 1 88 ? -3.810 -2.653 11.264 1.00 92.38 88 THR A O 1
ATOM 680 N N . ALA A 1 89 ? -1.620 -2.915 11.703 1.00 94.38 89 ALA A N 1
ATOM 681 C CA . ALA A 1 89 ? -1.802 -3.210 13.122 1.00 94.38 89 ALA A CA 1
ATOM 682 C C . ALA A 1 89 ? -2.374 -2.005 13.890 1.00 94.38 89 ALA A C 1
ATOM 684 O O . ALA A 1 89 ? -3.299 -2.163 14.687 1.00 94.38 89 ALA A O 1
ATOM 685 N 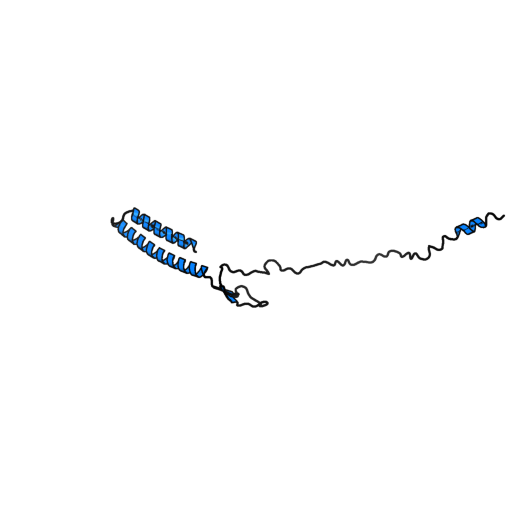N . GLU A 1 90 ? -1.872 -0.798 13.619 1.00 94.44 90 GLU A N 1
ATOM 686 C CA . GLU A 1 90 ? -2.370 0.449 14.212 1.00 94.44 90 GLU A CA 1
ATOM 687 C C . GLU A 1 90 ? -3.821 0.732 13.810 1.00 94.44 90 GLU A C 1
ATOM 689 O O . GLU A 1 90 ? -4.648 1.043 14.669 1.00 94.44 90 GLU A O 1
ATOM 694 N N . HIS A 1 91 ? -4.163 0.556 12.533 1.00 95.06 91 HIS A N 1
ATOM 695 C CA . HIS A 1 91 ? -5.529 0.716 12.043 1.00 95.06 91 HIS A CA 1
ATOM 696 C C . HIS A 1 91 ? -6.492 -0.269 12.723 1.00 95.06 91 HIS A C 1
ATOM 698 O O . HIS A 1 91 ? -7.579 0.123 13.149 1.00 95.06 91 HIS A O 1
ATOM 704 N N . LEU A 1 92 ? -6.090 -1.535 12.887 1.00 95.12 92 LEU A N 1
ATOM 705 C CA . LEU A 1 92 ? -6.896 -2.531 13.594 1.00 95.12 92 LEU A CA 1
ATOM 706 C C . LEU A 1 92 ? -7.090 -2.166 15.073 1.00 95.12 92 LEU A C 1
ATOM 708 O O . LEU A 1 92 ? -8.205 -2.257 15.589 1.00 95.12 92 LEU A O 1
ATOM 712 N N . ALA A 1 93 ? -6.032 -1.709 15.746 1.00 95.81 93 ALA A N 1
ATOM 713 C CA . ALA A 1 93 ? -6.114 -1.265 17.132 1.00 95.81 93 ALA A CA 1
ATOM 714 C C . ALA A 1 93 ? -7.071 -0.071 17.293 1.00 95.81 93 ALA A C 1
ATOM 716 O O . ALA A 1 93 ? -7.909 -0.073 18.195 1.00 95.81 93 ALA A O 1
ATOM 717 N N . LEU A 1 94 ? -6.997 0.922 16.402 1.00 95.75 94 LEU A N 1
ATOM 718 C CA . LEU A 1 94 ? -7.898 2.080 16.405 1.00 95.75 94 LEU A CA 1
ATOM 719 C C . LEU A 1 94 ? -9.351 1.692 16.126 1.00 95.75 94 LEU A C 1
ATOM 721 O O . LEU A 1 94 ? -10.260 2.256 16.735 1.00 95.75 94 LEU A O 1
ATOM 725 N N . LEU A 1 95 ? -9.580 0.708 15.256 1.00 95.06 95 LEU A N 1
ATOM 726 C CA . LEU A 1 95 ? -10.916 0.202 14.953 1.00 95.06 95 LEU A CA 1
ATOM 727 C C . LEU A 1 95 ? -11.577 -0.413 16.195 1.00 95.06 95 LEU A C 1
ATOM 729 O O . LEU A 1 95 ? -12.725 -0.090 16.508 1.00 95.06 95 LEU A O 1
ATOM 733 N N . GLU A 1 96 ? -10.851 -1.243 16.944 1.00 96.06 96 GLU A N 1
ATOM 734 C CA . GLU A 1 96 ? -11.357 -1.822 18.195 1.00 96.06 96 GLU A CA 1
ATOM 735 C C . GLU 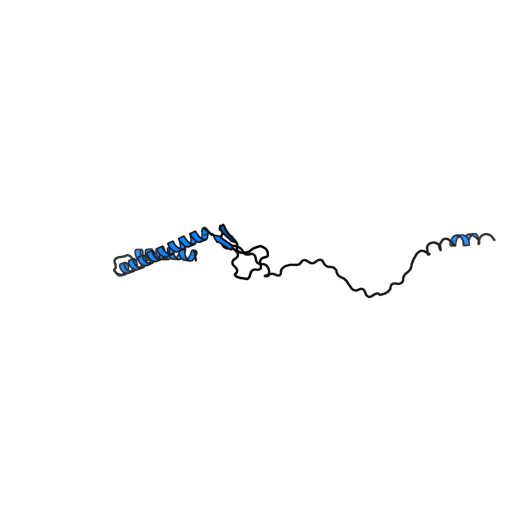A 1 96 ? -11.518 -0.768 19.301 1.00 96.06 96 GLU A C 1
ATOM 737 O O . GLU A 1 96 ? -12.536 -0.748 19.998 1.00 96.06 96 GLU A O 1
ATOM 742 N N . GLN A 1 97 ? -10.584 0.181 19.413 1.00 95.81 97 GLN A N 1
ATOM 743 C CA . GLN A 1 97 ? -10.712 1.313 20.337 1.00 95.81 97 GLN A CA 1
ATOM 744 C C . GLN A 1 97 ? -11.942 2.174 20.024 1.00 95.81 97 GLN A C 1
ATOM 746 O O . GLN A 1 97 ? -12.658 2.569 20.945 1.00 95.81 97 GLN A O 1
ATOM 751 N N . SER A 1 98 ? -12.239 2.428 18.745 1.00 96.62 98 SER A N 1
ATOM 752 C CA . SER A 1 98 ? -13.430 3.181 18.343 1.00 96.62 98 SER A CA 1
ATOM 753 C C . SER A 1 98 ? -14.710 2.441 18.728 1.00 96.62 98 SER A C 1
ATOM 755 O O . SER A 1 98 ? -15.641 3.071 19.227 1.00 96.62 98 SER A O 1
ATOM 757 N N . LYS A 1 99 ? -14.773 1.115 18.538 1.00 96.62 99 LYS A N 1
ATOM 758 C CA . LYS A 1 99 ? -15.932 0.306 18.959 1.00 96.62 99 LYS A CA 1
ATOM 759 C C . LYS A 1 99 ? -16.140 0.369 20.472 1.00 96.62 99 LYS A C 1
ATOM 761 O O . LYS A 1 99 ? -17.265 0.572 20.930 1.00 96.62 99 LYS A O 1
ATOM 766 N N . ALA A 1 100 ? -15.065 0.232 21.248 1.00 97.12 100 ALA A N 1
ATOM 767 C CA . ALA A 1 100 ? -15.120 0.315 22.705 1.00 97.12 100 ALA A CA 1
ATOM 768 C C . ALA A 1 100 ? -15.567 1.710 23.182 1.00 97.12 100 ALA A C 1
ATOM 770 O O . ALA A 1 100 ? -16.466 1.822 24.018 1.00 97.12 100 ALA A O 1
ATOM 771 N N . ALA A 1 101 ? -15.006 2.777 22.606 1.00 96.62 101 ALA A N 1
ATOM 772 C CA . ALA A 1 101 ? -15.383 4.154 22.918 1.00 96.62 101 ALA A CA 1
ATOM 773 C C . ALA A 1 101 ? -16.838 4.466 22.525 1.00 96.62 101 ALA A C 1
ATOM 775 O O . ALA A 1 101 ? -17.540 5.181 23.240 1.00 96.62 101 ALA A O 1
ATOM 776 N N . GLU A 1 102 ? -17.333 3.891 21.429 1.00 97.56 102 GLU A N 1
ATOM 777 C CA . GLU A 1 102 ? -18.726 4.027 21.005 1.00 97.56 102 GLU A CA 1
ATOM 778 C C . GLU A 1 102 ? -19.690 3.316 21.959 1.00 97.56 102 GLU A C 1
ATOM 780 O O . GLU A 1 102 ? -20.706 3.894 22.356 1.00 97.56 102 GLU A O 1
ATOM 785 N N . ALA A 1 103 ? -19.353 2.101 22.400 1.00 97.56 103 ALA A N 1
ATOM 786 C CA . ALA A 1 103 ? -20.104 1.405 23.440 1.00 97.56 103 ALA A CA 1
ATOM 787 C C . ALA A 1 103 ? -20.132 2.216 24.747 1.00 97.56 103 ALA A C 1
ATOM 789 O O . ALA A 1 103 ? -21.200 2.381 25.346 1.00 97.56 103 ALA A O 1
ATOM 790 N N . GLN A 1 104 ? -18.994 2.795 25.143 1.00 96.12 104 GLN A N 1
ATOM 791 C CA . GLN A 1 104 ? -18.895 3.636 26.332 1.00 96.12 104 GLN A CA 1
ATOM 792 C C . GLN A 1 104 ? -19.754 4.897 26.213 1.00 96.12 104 GLN A C 1
ATOM 794 O O . GLN A 1 104 ? -20.575 5.156 27.091 1.00 96.12 104 GLN A O 1
ATOM 799 N N . LYS A 1 105 ? -19.656 5.640 25.104 1.00 97.44 105 LYS A N 1
ATOM 800 C CA . LYS A 1 105 ? -20.522 6.796 24.823 1.00 97.44 105 LYS A CA 1
ATOM 801 C C . LYS A 1 105 ? -22.000 6.413 24.915 1.00 97.44 105 LYS A C 1
ATOM 803 O O . LYS A 1 105 ? -22.783 7.128 25.539 1.00 97.44 105 LYS A O 1
ATOM 808 N N . ASN A 1 106 ? -22.393 5.294 24.308 1.00 97.31 106 ASN A N 1
ATOM 809 C CA . ASN A 1 106 ? -23.782 4.837 24.310 1.00 97.31 106 ASN A CA 1
ATOM 810 C C . ASN A 1 106 ? -24.277 4.488 25.720 1.00 97.31 106 ASN A C 1
ATOM 812 O O . ASN A 1 106 ? -25.418 4.804 26.065 1.00 97.31 106 ASN A O 1
ATOM 816 N N . ASN A 1 107 ? -23.428 3.884 26.552 1.00 96.69 107 ASN A N 1
ATOM 817 C CA . ASN A 1 107 ? -23.740 3.599 27.950 1.00 96.69 107 ASN A CA 1
ATOM 818 C C . ASN A 1 107 ? -23.842 4.882 28.781 1.00 96.69 107 ASN A C 1
ATOM 820 O O . ASN A 1 107 ? -24.853 5.080 29.456 1.00 96.69 107 ASN A O 1
ATOM 824 N N . THR A 1 108 ? -22.875 5.795 28.669 1.00 95.88 108 THR A N 1
ATOM 825 C CA . THR A 1 108 ? -22.905 7.097 29.353 1.00 95.88 108 THR A CA 1
ATOM 826 C C . THR A 1 108 ? -24.130 7.908 28.947 1.00 95.88 108 THR A C 1
ATOM 828 O O . THR A 1 108 ? -24.802 8.474 29.802 1.00 95.88 108 THR A O 1
ATOM 831 N N . MET A 1 109 ? -24.513 7.889 27.668 1.00 96.25 109 MET A N 1
ATOM 832 C CA . MET A 1 109 ? -25.739 8.529 27.189 1.00 96.25 109 MET A CA 1
ATOM 833 C C . MET A 1 109 ? -26.992 7.934 27.847 1.00 96.25 109 MET A C 1
ATOM 835 O O . MET A 1 109 ? -27.892 8.677 28.237 1.00 96.25 109 MET A O 1
ATOM 839 N N . LYS A 1 110 ? -27.073 6.604 27.989 1.00 96.94 110 LYS A N 1
ATOM 840 C CA . LYS A 1 110 ? -28.193 5.946 28.686 1.00 96.94 110 LYS A CA 1
ATOM 841 C C . LYS A 1 110 ? -28.235 6.323 30.170 1.00 96.94 110 LYS A C 1
ATOM 843 O O . LYS A 1 110 ? -29.323 6.545 30.690 1.00 96.94 110 LYS A O 1
ATOM 848 N N . LEU A 1 111 ? -27.087 6.396 30.843 1.00 95.88 111 LEU A N 1
ATOM 849 C CA . LEU A 1 111 ? -26.992 6.785 32.256 1.00 95.88 111 LEU A CA 1
ATOM 850 C C . LEU A 1 111 ? -27.328 8.262 32.471 1.00 95.88 111 LEU A C 1
ATOM 852 O O . LEU A 1 111 ? -28.050 8.593 33.407 1.00 95.88 111 LEU A O 1
ATOM 856 N N . HIS A 1 112 ? -26.878 9.135 31.573 1.00 95.31 112 HIS A N 1
ATOM 857 C CA . HIS A 1 112 ? -27.200 10.557 31.594 1.00 95.31 112 HIS A CA 1
ATOM 858 C C . HIS A 1 112 ? -28.708 10.789 31.433 1.00 95.31 112 HIS A C 1
ATOM 860 O O . HIS A 1 112 ? -29.312 11.498 32.230 1.00 95.31 112 HIS A O 1
ATOM 866 N N . LYS A 1 113 ? -29.357 10.084 30.491 1.00 94.94 113 LYS A N 1
ATOM 867 C CA . LYS A 1 113 ? -30.826 10.102 30.331 1.00 94.94 113 LYS A CA 1
ATOM 868 C C . LYS A 1 113 ? -31.586 9.627 31.574 1.00 94.94 113 LYS A C 1
ATOM 870 O O . LYS A 1 113 ? -32.734 10.008 31.761 1.00 94.94 113 LYS A O 1
ATOM 875 N N . LYS A 1 114 ? -30.961 8.790 32.405 1.00 95.81 114 LYS A N 1
ATOM 876 C CA . LYS A 1 114 ? -31.507 8.322 33.689 1.00 95.81 114 LYS A CA 1
ATOM 877 C C . LYS A 1 114 ? -31.166 9.252 34.865 1.00 95.81 114 LYS A C 1
ATOM 879 O O . LYS A 1 114 ? -31.495 8.915 35.994 1.00 95.81 114 LYS A O 1
ATOM 884 N N . GLY A 1 115 ? -30.489 10.377 34.623 1.00 93.19 115 GLY A N 1
ATOM 885 C CA . GLY A 1 115 ? -30.058 11.322 35.658 1.00 93.19 115 GLY A CA 1
ATOM 886 C C . GLY A 1 115 ? -28.868 10.853 36.503 1.00 93.19 115 GLY A C 1
ATOM 887 O O . GLY A 1 115 ? -28.588 11.460 37.529 1.00 93.19 115 GLY A O 1
ATOM 888 N N . VAL A 1 116 ? -28.177 9.779 36.102 1.00 92.94 116 VAL A N 1
ATOM 889 C CA . VAL A 1 116 ? -27.076 9.172 36.876 1.00 92.94 116 VAL A CA 1
ATOM 890 C C . VAL A 1 116 ? -25.709 9.739 36.482 1.00 92.94 116 VAL A C 1
ATOM 892 O O . VAL A 1 116 ? -24.844 9.892 37.335 1.00 92.94 116 VAL A O 1
ATOM 895 N N . ALA A 1 117 ? -25.500 10.042 35.198 1.00 90.69 117 ALA A N 1
ATOM 896 C CA . ALA A 1 117 ? -24.241 10.600 34.693 1.00 90.69 117 ALA A CA 1
ATOM 897 C C . ALA A 1 117 ? -24.378 12.095 34.377 1.00 90.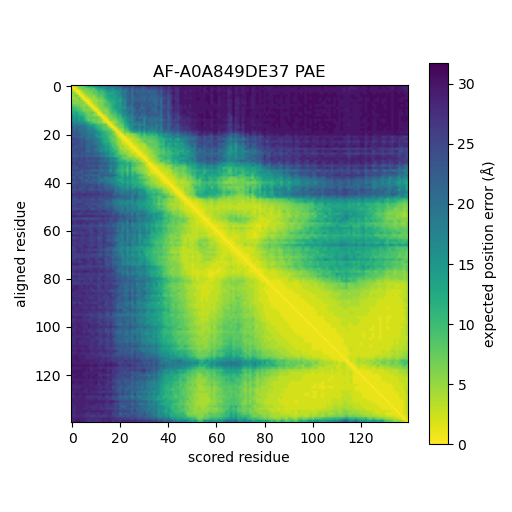69 117 ALA A C 1
ATOM 899 O O . ALA A 1 117 ? -25.441 12.546 33.937 1.00 90.69 117 ALA A O 1
ATOM 900 N N . SER A 1 118 ? -23.305 12.867 34.555 1.00 94.62 118 SER A N 1
ATOM 901 C CA . SER A 1 118 ? -23.311 14.306 34.283 1.00 94.62 118 SER A CA 1
ATOM 902 C C . SER A 1 118 ? -23.220 14.615 32.782 1.00 94.62 118 SER A C 1
ATOM 904 O O . SER A 1 118 ? -22.810 13.781 31.971 1.00 94.62 118 SER A O 1
ATOM 906 N N . GLN A 1 119 ? -23.576 15.845 32.395 1.00 93.31 119 GLN A N 1
ATOM 907 C CA . GLN A 1 119 ? -23.383 16.320 31.019 1.00 93.31 119 GLN A CA 1
ATOM 908 C C . GLN A 1 119 ? -21.896 16.337 30.626 1.00 93.31 119 GLN A C 1
ATOM 910 O O . GLN A 1 119 ? -21.557 16.064 29.473 1.00 93.31 119 GLN A O 1
ATOM 915 N N . ASN A 1 120 ? -21.010 16.613 31.587 1.00 94.81 120 ASN A N 1
ATOM 916 C CA . ASN A 1 120 ? -19.566 16.599 31.368 1.00 94.81 120 ASN A CA 1
ATOM 917 C C . ASN A 1 120 ? -19.070 15.186 31.042 1.00 94.81 120 ASN A C 1
ATOM 919 O O . ASN A 1 120 ? -18.290 15.024 30.108 1.00 94.81 120 ASN A O 1
ATOM 923 N N . ASP A 1 121 ? -19.584 14.159 31.725 1.00 93.81 121 ASP A N 1
ATOM 924 C CA . ASP A 1 121 ? -19.221 12.761 31.450 1.00 93.81 121 ASP A CA 1
ATOM 925 C C . ASP A 1 121 ? -19.628 12.342 30.034 1.00 93.81 121 ASP A C 1
ATOM 927 O O . ASP A 1 121 ? -18.863 11.685 29.322 1.00 93.81 121 ASP A O 1
ATOM 931 N N . LEU A 1 122 ? -20.823 12.753 29.595 1.00 95.06 122 LEU A N 1
ATOM 932 C CA . LEU A 1 122 ? -21.289 12.505 28.233 1.00 95.06 122 LEU A CA 1
ATOM 933 C C . LEU A 1 122 ? -20.431 13.245 27.197 1.00 95.06 122 LEU A C 1
ATOM 935 O O . LEU A 1 122 ? -20.057 12.648 26.187 1.00 95.06 122 LEU A O 1
ATOM 939 N N . SER A 1 123 ? -20.094 14.512 27.451 1.00 96.25 123 SER A N 1
ATOM 940 C CA . SER A 1 123 ? -19.226 15.309 26.576 1.00 96.25 123 SER A CA 1
ATOM 941 C C . SER A 1 123 ? -17.839 14.675 26.435 1.00 96.25 123 SER A C 1
ATOM 943 O O . SER A 1 123 ? -17.367 14.461 25.320 1.00 96.25 123 SER A O 1
ATOM 945 N N . ASN A 1 124 ? -17.234 14.257 27.549 1.00 97.00 124 ASN A N 1
ATOM 946 C CA . ASN A 1 124 ? -15.932 13.591 27.565 1.00 97.00 124 ASN A CA 1
ATOM 947 C C . ASN A 1 124 ? -15.952 12.280 26.766 1.00 97.00 124 ASN A C 1
ATOM 949 O O . ASN A 1 124 ? -15.038 12.020 25.987 1.00 97.00 124 ASN A O 1
ATOM 953 N N . ALA A 1 125 ? -17.014 11.477 26.890 1.00 95.69 125 ALA A N 1
ATOM 954 C CA . ALA A 1 125 ? -17.157 10.245 26.114 1.00 95.69 125 ALA A CA 1
ATOM 955 C C . ALA A 1 125 ? -17.320 10.504 24.601 1.00 95.69 125 ALA A C 1
ATOM 957 O O . ALA A 1 125 ? -16.852 9.712 23.783 1.00 95.69 125 ALA A O 1
ATOM 958 N N . ILE A 1 126 ? -17.966 11.610 24.213 1.00 96.50 126 ILE A N 1
ATOM 959 C CA . ILE A 1 126 ? -18.080 12.032 22.808 1.00 96.50 126 ILE A CA 1
ATOM 960 C C . ILE A 1 126 ? -16.724 12.488 22.267 1.00 96.50 126 ILE A C 1
ATOM 962 O O . ILE A 1 126 ? -16.341 12.064 21.177 1.00 96.50 126 ILE A O 1
ATOM 966 N N . ILE A 1 127 ? -16.002 13.320 23.021 1.00 97.38 127 ILE A N 1
ATOM 967 C CA . ILE A 1 127 ? -14.677 13.826 22.643 1.00 97.38 127 ILE A CA 1
ATOM 968 C C . ILE A 1 127 ? -13.707 12.657 22.460 1.00 97.38 127 ILE A C 1
ATOM 970 O O . ILE A 1 127 ? -13.100 12.542 21.399 1.00 97.38 127 ILE A O 1
ATOM 974 N N . ALA A 1 128 ? -13.650 11.730 23.421 1.00 95.94 128 ALA A N 1
ATOM 975 C CA . ALA A 1 128 ? -12.783 10.555 23.346 1.00 95.94 128 ALA A CA 1
ATOM 976 C C . ALA A 1 128 ? -13.050 9.702 22.091 1.00 95.94 128 ALA A C 1
ATOM 978 O O . ALA A 1 128 ? -12.119 9.290 21.399 1.00 95.94 128 ALA A O 1
ATOM 979 N N . LEU A 1 129 ? -14.324 9.476 21.745 1.00 97.06 129 LEU A N 1
ATOM 980 C CA . LEU A 1 129 ? -14.687 8.776 20.510 1.00 97.06 129 LEU A CA 1
ATOM 981 C C . LEU A 1 129 ? -14.226 9.547 19.263 1.00 97.06 129 LEU A C 1
ATOM 983 O O . LEU A 1 129 ? -13.718 8.948 18.315 1.00 97.06 129 LEU A O 1
ATOM 987 N N . GLN A 1 130 ? -14.410 10.867 19.251 1.00 96.25 130 GLN A N 1
ATOM 988 C CA . GLN A 1 130 ? -14.054 11.698 18.106 1.00 96.25 130 GLN A CA 1
ATOM 989 C C . GLN A 1 130 ? -12.537 11.776 17.900 1.00 96.25 130 GLN A C 1
ATOM 991 O O . GLN A 1 130 ? -12.080 11.741 16.758 1.00 96.25 130 GLN A O 1
ATOM 996 N N . GLU A 1 131 ? -11.749 11.824 18.972 1.00 96.00 131 GLU A N 1
ATOM 997 C CA . GLU A 1 131 ? -10.285 11.779 18.910 1.00 96.00 131 GLU A CA 1
ATOM 998 C C . GLU A 1 131 ? -9.785 10.484 18.260 1.00 96.00 131 GLU A C 1
ATOM 1000 O O . GLU A 1 131 ? -8.936 10.527 17.367 1.00 96.00 131 GLU A O 1
ATOM 1005 N N . ILE A 1 132 ? -10.343 9.334 18.650 1.00 95.31 132 ILE A N 1
ATOM 1006 C CA . ILE A 1 132 ? -9.975 8.030 18.077 1.00 95.31 132 ILE A CA 1
ATOM 1007 C C . ILE A 1 132 ? -10.364 7.962 16.595 1.00 95.31 132 ILE A C 1
ATOM 1009 O O . ILE A 1 132 ? -9.544 7.574 15.763 1.00 95.31 132 ILE A O 1
ATOM 1013 N N . ARG A 1 133 ? -11.573 8.411 16.234 1.00 94.31 133 ARG A N 1
ATOM 1014 C CA . ARG A 1 133 ? -12.023 8.464 14.830 1.00 94.31 133 ARG A CA 1
ATOM 1015 C C . ARG A 1 133 ? -11.171 9.399 13.975 1.00 94.31 133 ARG A C 1
ATOM 1017 O O . ARG A 1 133 ? -10.891 9.094 12.822 1.00 94.31 133 ARG A O 1
ATOM 1024 N N . SER A 1 134 ? -10.715 10.511 14.545 1.00 94.81 134 SER A N 1
ATOM 1025 C CA . SER A 1 134 ? -9.837 11.457 13.847 1.00 94.81 134 SER A CA 1
ATOM 1026 C C . SER A 1 134 ? -8.481 10.822 13.530 1.00 94.81 134 SER A C 1
ATOM 1028 O O . SER A 1 134 ? -7.982 10.972 12.418 1.00 94.81 134 SER A O 1
ATOM 1030 N N . LYS A 1 135 ? -7.921 10.044 14.468 1.00 93.06 135 LYS A N 1
ATOM 1031 C CA . LYS A 1 135 ? -6.701 9.251 14.238 1.00 93.06 135 LYS A CA 1
ATOM 1032 C C . LYS A 1 135 ? -6.911 8.161 13.187 1.00 93.06 135 LYS A C 1
ATOM 1034 O O . LYS A 1 135 ? -6.035 7.951 12.359 1.00 93.06 135 LYS A O 1
ATOM 1039 N N . GLN A 1 136 ? -8.070 7.503 13.189 1.00 90.69 136 GLN A N 1
ATOM 1040 C CA . GLN A 1 136 ? -8.402 6.482 12.195 1.00 90.69 136 GLN A CA 1
ATOM 1041 C C . GLN A 1 136 ? -8.465 7.063 10.773 1.00 90.69 136 GLN A C 1
ATOM 1043 O O . GLN A 1 136 ? -7.875 6.495 9.860 1.00 90.69 136 GLN A O 1
ATOM 1048 N N . ASN A 1 137 ? -9.105 8.221 10.598 1.00 89.25 137 ASN A N 1
ATOM 1049 C CA . ASN A 1 137 ? -9.220 8.892 9.297 1.00 89.25 137 ASN A CA 1
ATOM 1050 C C . ASN A 1 137 ? -7.879 9.411 8.751 1.00 89.25 137 ASN A C 1
ATOM 1052 O O . ASN A 1 137 ? -7.746 9.628 7.554 1.00 89.25 137 ASN A O 1
ATOM 1056 N N . ALA A 1 138 ? -6.886 9.641 9.612 1.00 88.31 138 ALA A N 1
ATOM 1057 C CA . ALA A 1 138 ? -5.550 10.050 9.180 1.00 88.31 138 ALA A CA 1
ATOM 1058 C C . ALA A 1 138 ? -4.728 8.889 8.585 1.00 88.31 138 ALA A C 1
ATOM 1060 O O . ALA A 1 138 ? -3.730 9.133 7.911 1.00 88.31 138 ALA A O 1
ATOM 1061 N N . LEU A 1 139 ? -5.127 7.641 8.852 1.00 78.94 139 LEU A N 1
ATOM 1062 C CA . LEU A 1 139 ? -4.466 6.422 8.370 1.00 78.94 139 LEU A CA 1
ATOM 1063 C C . LEU A 1 139 ? -5.133 5.820 7.121 1.00 78.94 139 LEU A C 1
ATOM 1065 O O . LEU A 1 139 ? -4.584 4.872 6.558 1.00 78.94 139 LEU A O 1
ATOM 1069 N N . SER A 1 140 ? -6.304 6.332 6.720 1.00 60.56 14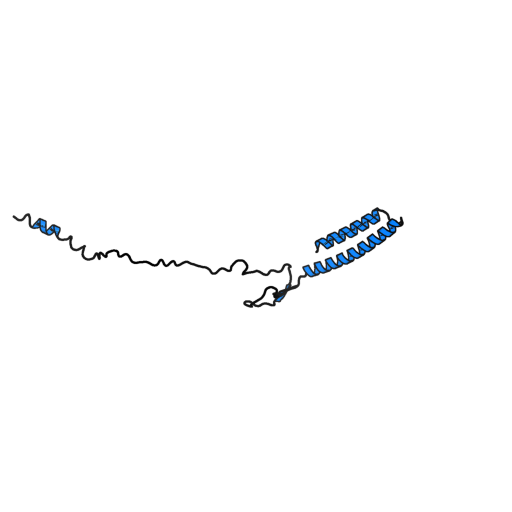0 SER A N 1
ATOM 1070 C CA . SER A 1 140 ? -7.088 5.873 5.561 1.00 60.56 140 SER A CA 1
ATOM 1071 C C . SER A 1 140 ? -6.761 6.613 4.272 1.00 60.56 140 SER A C 1
ATOM 1073 O O . SER A 1 140 ? -6.631 7.854 4.347 1.00 60.56 140 SER A O 1
#

Mean predicted aligned error: 14.11 Å

Sequence (140 aa):
MTKYILLLSLLFPLKGLASEIKIEHAELKPLGKVIQTNAQITQLPGQKQEVVSRLSGHLEAYFVTPGQHVKKGDKTAVIASIELSKMTAEHLALLEQSKAAEAQKNNTMKLHKKGVASQNDLSNAIIALQEIRSKQNALS

Solvent-accessible surface area (backbone atoms only — not comparable to full-atom values): 9203 Å² total; per-residue (Å²): 142,75,75,68,67,68,63,62,69,73,71,62,83,73,71,75,80,66,82,81,67,88,85,77,82,92,75,95,69,94,75,81,87,81,83,88,75,92,83,76,95,74,82,60,92,81,78,68,82,87,89,75,77,95,66,70,61,48,80,76,46,73,68,66,57,92,90,60,90,79,62,95,87,62,74,51,66,43,66,53,33,67,63,59,55,48,52,53,52,51,50,52,52,40,54,53,50,34,53,53,31,46,53,48,32,54,50,40,47,53,34,31,76,69,72,74,40,54,72,63,59,39,49,51,31,49,50,56,30,50,54,40,48,54,56,48,60,73,75,105

Foldseek 3Di:
DPPPVVVVVVPPPPPPPPPPDPDDDDDDDDDDDDDDDDDDDDDDPPPDDDDDDPADFAWPDADDDPPDDDDPPDDGTDGDHPVVVVLVVLLVVLVVQLVVLVVLLVVLVVCVVVVNHDPVSNVVSVVSNVVSVVVNVVSD